Protein AF-A0A7W0G3L7-F1 (afdb_monomer)

Radius of gyration: 13.5 Å; Cα contacts (8 Å, |Δi|>4): 65; chains: 1; bounding box: 28×43×24 Å

pLDDT: mean 71.85, std 14.68, range [38.19, 88.06]

Solvent-accessible surface area (backbone atoms only — not comparable to full-atom values): 4053 Å² total; per-residue (Å²): 133,87,70,61,43,66,16,73,79,80,66,44,75,28,82,57,72,42,73,37,85,92,74,70,42,47,21,28,70,88,69,54,55,66,70,59,41,63,69,38,83,63,44,42,62,77,61,58,67,55,74,92,81,79,82,87,80,88,76,90,127

Sequence (61 aa):
MSRNFKCEACRKASETLHMRDLDGKWVCAHCIPERELNACKGLRERLGLTTPRAQQRRKAA

Mean predicted aligned error: 9.89 Å

Nearest PDB structures (foldseek):
  5ij4-assembly1_A  TM=6.170E-01  e=1.590E+00  Saccharomyces cerevisiae S288C
  6tbm-assembly1_Q  TM=4.961E-01  e=7.210E+00  Komagataella phaffii GS115

Secondary structure (DSSP, 8-state):
---PEEPTTT--EES--EEETTTTEEE-GGGS-HHHHHHSTTHHHHTT-S-S-S-------

Structure (mmCIF, N/CA/C/O backbone):
data_AF-A0A7W0G3L7-F1
#
_entry.id   AF-A0A7W0G3L7-F1
#
loop_
_atom_site.group_PDB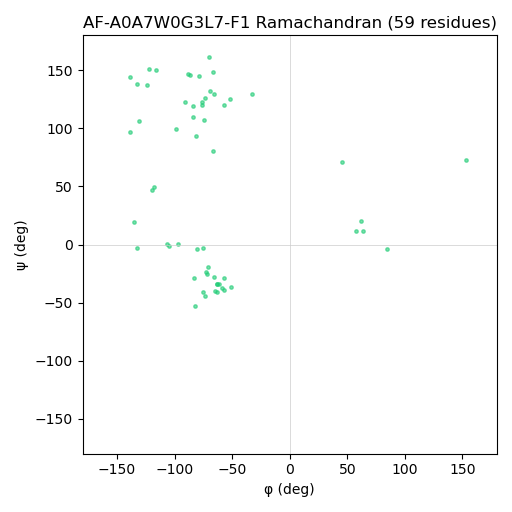
_atom_site.id
_atom_site.type_symbol
_atom_site.label_atom_id
_atom_site.label_alt_id
_atom_site.label_comp_id
_atom_site.label_asym_id
_atom_site.label_entity_id
_atom_site.label_seq_id
_atom_site.pdbx_PDB_ins_code
_atom_site.Cartn_x
_atom_site.Cartn_y
_atom_site.Cartn_z
_atom_site.occupancy
_atom_site.B_iso_or_equiv
_atom_site.auth_seq_id
_atom_site.auth_comp_id
_atom_site.auth_asym_id
_atom_site.auth_atom_id
_atom_site.pdbx_PDB_model_num
ATOM 1 N N . MET A 1 1 ? 18.819 13.134 -1.419 1.00 38.19 1 MET A N 1
ATOM 2 C CA . MET A 1 1 ? 18.316 12.703 -2.743 1.00 38.19 1 MET A CA 1
ATOM 3 C C . MET A 1 1 ? 17.049 11.892 -2.526 1.00 38.19 1 MET A C 1
ATOM 5 O O . MET A 1 1 ? 17.153 10.733 -2.146 1.00 38.19 1 MET A O 1
ATOM 9 N N . SER A 1 2 ? 15.870 12.493 -2.695 1.00 55.06 2 SER A N 1
ATOM 10 C CA . SER A 1 2 ? 14.600 11.761 -2.601 1.00 55.06 2 SER A CA 1
ATOM 11 C C . SER A 1 2 ? 14.427 10.923 -3.868 1.00 55.06 2 SER A C 1
ATOM 13 O O . SER A 1 2 ? 14.244 11.464 -4.958 1.00 55.06 2 SER A O 1
ATOM 15 N N . ARG A 1 3 ? 14.589 9.601 -3.755 1.00 61.00 3 ARG A N 1
ATOM 16 C CA . ARG A 1 3 ? 14.290 8.665 -4.844 1.00 61.00 3 ARG A CA 1
ATOM 17 C C . ARG A 1 3 ? 12.785 8.431 -4.828 1.00 61.00 3 ARG A C 1
ATOM 19 O O . ARG A 1 3 ? 12.302 7.594 -4.079 1.00 61.00 3 ARG A O 1
ATOM 26 N N . ASN A 1 4 ? 12.049 9.205 -5.618 1.00 73.31 4 ASN A N 1
ATOM 27 C CA . ASN A 1 4 ? 10.615 8.994 -5.755 1.00 73.31 4 ASN A CA 1
ATOM 28 C C . ASN A 1 4 ? 10.389 7.773 -6.655 1.00 73.31 4 ASN A C 1
ATOM 30 O O . ASN A 1 4 ? 10.804 7.756 -7.816 1.00 73.31 4 ASN A O 1
ATOM 34 N N . PHE A 1 5 ? 9.723 6.755 -6.128 1.00 81.62 5 PHE A N 1
ATOM 35 C CA . PHE A 1 5 ? 9.377 5.536 -6.843 1.00 81.62 5 PHE A CA 1
ATOM 36 C C . PHE A 1 5 ? 8.031 5.696 -7.562 1.00 81.62 5 PHE A C 1
ATOM 38 O O . PHE A 1 5 ? 7.139 6.400 -7.092 1.00 81.62 5 PHE A O 1
ATOM 45 N N . LYS A 1 6 ? 7.854 5.059 -8.722 1.00 85.75 6 LYS A N 1
ATOM 46 C CA . LYS A 1 6 ? 6.597 5.143 -9.485 1.00 85.75 6 LYS A CA 1
ATOM 47 C C . LYS A 1 6 ? 5.649 4.023 -9.072 1.00 85.75 6 LYS A C 1
ATOM 49 O O . LYS A 1 6 ? 5.988 2.856 -9.203 1.00 85.75 6 LYS A O 1
ATOM 54 N N . CYS A 1 7 ? 4.451 4.385 -8.623 1.00 86.56 7 CYS A N 1
ATOM 55 C CA . CYS A 1 7 ? 3.381 3.431 -8.348 1.00 86.56 7 CYS A CA 1
ATOM 56 C C . CYS A 1 7 ? 2.911 2.759 -9.642 1.00 86.56 7 CYS A C 1
ATOM 58 O O . CYS A 1 7 ? 2.542 3.448 -10.591 1.00 86.56 7 CYS A O 1
ATOM 60 N N . GLU A 1 8 ? 2.832 1.432 -9.670 1.00 86.75 8 GLU A N 1
ATOM 61 C CA . GLU A 1 8 ? 2.394 0.698 -10.863 1.00 86.75 8 GLU A CA 1
ATOM 62 C C . GLU A 1 8 ? 0.887 0.827 -11.140 1.00 86.75 8 GLU A C 1
ATOM 64 O O . GLU A 1 8 ? 0.453 0.700 -12.283 1.00 86.75 8 GLU A O 1
ATOM 69 N N . ALA A 1 9 ? 0.081 1.127 -10.116 1.00 85.00 9 ALA A N 1
ATOM 70 C CA . ALA A 1 9 ? -1.370 1.254 -10.250 1.00 85.00 9 ALA A CA 1
ATOM 71 C C . ALA A 1 9 ? -1.800 2.633 -10.777 1.00 85.00 9 ALA A C 1
ATOM 73 O O . ALA A 1 9 ? -2.534 2.721 -11.756 1.00 85.00 9 ALA A O 1
ATOM 74 N N . CYS A 1 10 ? -1.343 3.722 -10.150 1.00 84.56 10 CYS A N 1
ATOM 75 C CA . CYS A 1 10 ? -1.745 5.085 -10.524 1.00 84.56 10 CYS A CA 1
ATOM 76 C C . CYS A 1 10 ? -0.671 5.871 -11.285 1.00 84.56 10 CYS A C 1
ATOM 78 O O . CYS A 1 10 ? -0.901 7.030 -11.624 1.00 84.56 10 CYS A O 1
ATOM 80 N N . ARG A 1 11 ? 0.510 5.280 -11.523 1.00 84.06 11 ARG A N 1
ATOM 81 C CA . ARG A 1 11 ? 1.673 5.906 -12.186 1.00 84.06 11 ARG A CA 1
ATOM 82 C C . ARG A 1 11 ? 2.196 7.180 -11.514 1.00 84.06 11 ARG A C 1
ATOM 84 O O . ARG A 1 11 ? 3.048 7.864 -12.077 1.00 84.06 11 ARG A O 1
ATOM 91 N N . LYS A 1 12 ? 1.737 7.492 -10.297 1.00 82.38 12 LYS A N 1
ATOM 92 C CA . LYS A 1 12 ? 2.217 8.637 -9.517 1.00 82.38 12 LYS A CA 1
ATOM 93 C C . LYS A 1 12 ? 3.556 8.323 -8.860 1.00 82.38 12 LYS A C 1
ATOM 95 O O . LYS A 1 12 ? 3.802 7.196 -8.428 1.00 82.38 12 LYS A O 1
ATOM 100 N N . ALA A 1 13 ? 4.397 9.345 -8.773 1.00 82.00 13 ALA A N 1
ATOM 101 C CA . ALA A 1 13 ? 5.609 9.313 -7.974 1.00 82.00 13 ALA A CA 1
ATOM 102 C C . ALA A 1 13 ? 5.235 9.296 -6.482 1.00 82.00 13 ALA A C 1
ATOM 104 O O . ALA A 1 13 ? 4.384 10.070 -6.047 1.00 82.00 13 ALA A O 1
ATOM 105 N N . SER A 1 14 ? 5.846 8.403 -5.716 1.00 80.50 14 SER A N 1
ATOM 106 C CA . SER A 1 14 ? 5.633 8.233 -4.284 1.00 80.50 14 SER A CA 1
ATOM 107 C C . SER A 1 14 ? 6.973 8.002 -3.601 1.00 80.50 14 SER A C 1
ATOM 109 O O . SER A 1 14 ? 7.873 7.389 -4.169 1.00 80.50 14 SER A O 1
ATOM 111 N N . GLU A 1 15 ? 7.126 8.520 -2.391 1.00 79.44 15 GLU A N 1
ATOM 112 C CA . GLU A 1 15 ? 8.356 8.347 -1.613 1.00 79.44 15 GLU A CA 1
ATOM 113 C C . GLU A 1 15 ? 8.501 6.909 -1.103 1.00 79.44 15 GLU A C 1
ATOM 115 O O . GLU A 1 15 ? 9.613 6.418 -0.923 1.00 79.44 15 GLU A O 1
ATOM 120 N N . THR A 1 16 ? 7.377 6.208 -0.942 1.00 77.81 16 THR A N 1
ATOM 121 C CA . THR A 1 16 ? 7.310 4.821 -0.490 1.00 77.81 16 THR A CA 1
ATOM 122 C C . THR A 1 16 ? 6.378 4.007 -1.386 1.00 77.81 16 THR A C 1
ATOM 124 O O . THR A 1 16 ? 5.301 4.456 -1.785 1.00 77.81 16 THR A O 1
ATOM 127 N N . LEU A 1 17 ? 6.793 2.783 -1.714 1.00 85.44 17 LEU A N 1
ATOM 128 C CA . LEU A 1 17 ? 5.935 1.786 -2.350 1.00 85.44 17 LEU A CA 1
ATOM 129 C C . LEU A 1 17 ? 5.752 0.598 -1.415 1.00 85.44 17 LEU A C 1
ATOM 131 O O . LEU A 1 17 ? 6.631 0.258 -0.626 1.00 85.44 17 LEU A O 1
ATOM 135 N N . HIS A 1 18 ? 4.600 -0.039 -1.548 1.00 82.69 18 HIS A N 1
ATOM 136 C CA . HIS A 1 18 ? 4.196 -1.216 -0.806 1.00 82.69 18 HIS A CA 1
ATOM 137 C C . HIS A 1 18 ? 3.848 -2.307 -1.806 1.00 82.69 18 HIS A C 1
ATOM 139 O O . HIS A 1 18 ? 3.210 -2.046 -2.827 1.00 82.69 18 HIS A O 1
ATOM 145 N N . MET A 1 19 ? 4.281 -3.527 -1.522 1.00 84.19 19 MET A N 1
ATOM 146 C CA . MET A 1 19 ? 3.914 -4.677 -2.331 1.00 84.19 19 MET A CA 1
ATOM 147 C C . MET A 1 19 ? 2.451 -5.030 -2.047 1.00 84.19 19 MET A C 1
ATOM 149 O O . MET A 1 19 ? 2.064 -5.174 -0.890 1.00 84.19 19 MET A O 1
ATOM 153 N N . ARG A 1 20 ? 1.630 -5.111 -3.095 1.00 81.94 20 ARG A N 1
ATOM 154 C CA . ARG A 1 20 ? 0.238 -5.557 -3.004 1.00 81.94 20 ARG A CA 1
ATOM 155 C C . ARG A 1 20 ? 0.203 -7.076 -3.060 1.00 81.94 20 ARG A C 1
ATOM 157 O O . ARG A 1 20 ? 0.585 -7.633 -4.087 1.00 81.94 20 ARG A O 1
ATOM 164 N N . ASP A 1 21 ? -0.309 -7.717 -2.016 1.00 75.25 21 ASP A N 1
ATOM 165 C CA . ASP A 1 21 ? -0.234 -9.175 -1.855 1.00 75.25 21 ASP A CA 1
ATOM 166 C C . ASP A 1 21 ? -0.995 -9.918 -2.969 1.00 75.25 21 ASP A C 1
ATOM 168 O O . ASP A 1 21 ? -0.537 -10.924 -3.496 1.00 75.25 21 ASP A O 1
ATOM 172 N N . LEU A 1 22 ? -2.103 -9.335 -3.443 1.00 73.50 22 LEU A N 1
ATOM 173 C CA . LEU A 1 22 ? -2.931 -9.932 -4.500 1.00 73.50 22 LEU A CA 1
ATOM 174 C C . LEU A 1 22 ? -2.273 -10.055 -5.878 1.00 73.50 22 LEU A C 1
ATOM 176 O O . LEU A 1 22 ? -2.688 -10.900 -6.664 1.00 73.50 22 LEU A O 1
ATOM 180 N N . ASP A 1 23 ? -1.322 -9.182 -6.212 1.00 81.12 23 ASP A N 1
ATOM 181 C CA . ASP A 1 23 ? -0.753 -9.118 -7.567 1.00 81.12 23 ASP A CA 1
ATOM 182 C C . ASP A 1 23 ? 0.780 -9.056 -7.578 1.00 81.12 23 ASP A C 1
ATOM 184 O O . ASP A 1 23 ? 1.376 -8.967 -8.649 1.00 81.12 23 ASP A O 1
ATOM 188 N N . GLY A 1 24 ? 1.428 -9.008 -6.410 1.00 82.94 24 GLY A N 1
ATOM 189 C CA . GLY A 1 24 ? 2.875 -8.810 -6.276 1.00 82.94 24 GLY A CA 1
ATOM 190 C C . GLY A 1 24 ? 3.389 -7.457 -6.787 1.00 82.94 24 GLY A C 1
ATOM 191 O O . GLY A 1 24 ? 4.594 -7.275 -6.940 1.00 82.94 24 GLY A O 1
ATOM 192 N N . LYS A 1 25 ? 2.499 -6.499 -7.078 1.00 86.88 25 LYS A N 1
ATOM 193 C CA . LYS A 1 25 ? 2.853 -5.197 -7.671 1.00 86.88 25 LYS A CA 1
ATOM 194 C C . LYS A 1 25 ? 3.226 -4.168 -6.617 1.00 86.88 25 LYS A C 1
ATOM 196 O O . LYS A 1 25 ? 2.603 -4.107 -5.557 1.00 86.88 25 LYS A O 1
ATOM 201 N N . TRP A 1 26 ? 4.172 -3.294 -6.946 1.00 87.06 26 TRP A N 1
ATOM 202 C CA . TRP A 1 26 ? 4.569 -2.177 -6.097 1.00 87.06 26 TRP A CA 1
ATOM 203 C C . TRP A 1 26 ? 3.637 -0.985 -6.308 1.00 87.06 26 TRP A C 1
ATOM 205 O O . TRP A 1 26 ? 3.636 -0.304 -7.339 1.00 87.06 26 TRP A O 1
ATOM 215 N N . VAL A 1 27 ? 2.820 -0.709 -5.298 1.00 88.06 27 VAL A N 1
ATOM 216 C CA . VAL A 1 27 ? 1.805 0.341 -5.329 1.00 88.06 27 VAL A CA 1
ATOM 217 C C . VAL A 1 27 ? 2.030 1.345 -4.202 1.00 88.06 27 VAL A C 1
ATOM 219 O O . VAL A 1 27 ? 2.573 1.022 -3.152 1.00 88.06 27 VAL A O 1
ATOM 222 N N . CYS A 1 28 ? 1.633 2.598 -4.407 1.00 87.25 28 CYS A N 1
ATOM 223 C CA . CYS A 1 28 ? 1.652 3.583 -3.329 1.00 87.25 28 CYS A CA 1
ATOM 224 C C . CYS A 1 28 ? 0.571 3.262 -2.290 1.00 87.25 28 CYS A C 1
ATOM 226 O O . CYS A 1 28 ? -0.405 2.573 -2.594 1.00 87.25 28 CYS A O 1
ATOM 228 N N . ALA A 1 29 ? 0.702 3.826 -1.089 1.00 81.19 29 ALA A N 1
ATOM 229 C CA . ALA A 1 29 ? -0.243 3.625 0.008 1.00 81.19 29 ALA A CA 1
ATOM 230 C C . ALA A 1 29 ? -1.714 3.880 -0.396 1.00 81.19 29 ALA A C 1
ATOM 232 O O . ALA A 1 29 ? -2.604 3.140 0.006 1.00 81.19 29 ALA A O 1
ATOM 233 N N . HIS A 1 30 ? -1.977 4.869 -1.260 1.00 79.50 30 HIS A N 1
ATOM 234 C CA . HIS A 1 30 ? -3.329 5.188 -1.748 1.00 79.50 30 HIS A CA 1
ATOM 235 C C . HIS A 1 30 ? -3.916 4.155 -2.718 1.00 79.50 30 HIS A C 1
ATOM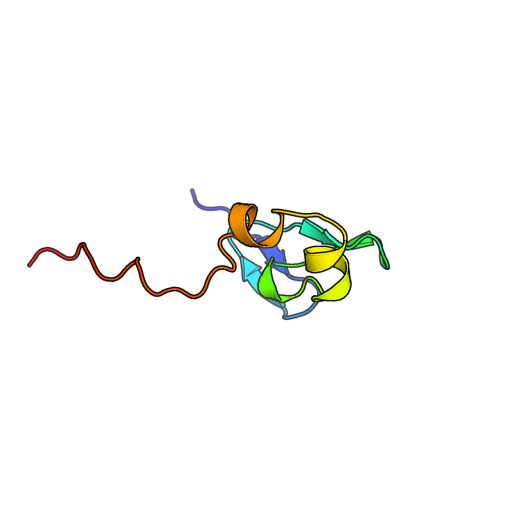 237 O O . HIS A 1 30 ? -5.119 4.144 -2.955 1.00 79.50 30 HIS A O 1
ATOM 243 N N . CYS A 1 31 ? -3.067 3.329 -3.326 1.00 84.44 31 CYS A N 1
ATOM 244 C CA . CYS A 1 31 ? -3.473 2.285 -4.259 1.00 84.44 31 CYS A CA 1
ATOM 245 C C . CYS A 1 31 ? -3.591 0.909 -3.593 1.00 84.44 31 CYS A C 1
ATOM 247 O O . CYS A 1 31 ? -3.923 -0.066 -4.274 1.00 84.44 31 CYS A O 1
ATOM 249 N N . ILE A 1 32 ? -3.326 0.823 -2.286 1.00 81.69 32 ILE A N 1
ATOM 250 C CA . ILE A 1 32 ? -3.613 -0.366 -1.492 1.00 81.69 32 ILE A CA 1
ATOM 251 C C . ILE A 1 32 ? -5.125 -0.387 -1.233 1.00 81.69 32 ILE A C 1
ATOM 253 O O . ILE A 1 32 ? -5.666 0.584 -0.701 1.00 81.69 32 ILE A O 1
ATOM 257 N N . PRO A 1 33 ? -5.834 -1.457 -1.625 1.00 79.31 33 PRO A N 1
ATOM 258 C CA . PRO A 1 33 ? -7.274 -1.533 -1.437 1.00 79.31 33 PRO A CA 1
ATOM 259 C C . PRO A 1 33 ? -7.629 -1.607 0.052 1.00 79.31 33 PRO A C 1
ATOM 261 O O . PRO A 1 33 ? -6.915 -2.217 0.846 1.00 79.31 33 PRO A O 1
ATOM 264 N N . GLU A 1 34 ? -8.781 -1.048 0.428 1.00 78.38 34 GLU A N 1
ATOM 265 C CA . GLU A 1 34 ? -9.215 -0.981 1.832 1.00 78.38 34 GLU A CA 1
ATOM 266 C C . GLU A 1 34 ? -9.303 -2.353 2.505 1.00 78.38 34 GLU A C 1
ATOM 268 O O . GLU A 1 34 ? -9.052 -2.457 3.699 1.00 78.38 34 GLU A O 1
ATOM 273 N N . ARG A 1 35 ? -9.582 -3.424 1.750 1.00 79.31 35 ARG A N 1
ATOM 274 C CA . ARG A 1 35 ? -9.566 -4.800 2.274 1.00 79.31 35 ARG A CA 1
ATOM 275 C C . ARG A 1 35 ? -8.216 -5.191 2.887 1.00 79.31 35 ARG A C 1
ATOM 277 O O . ARG A 1 35 ? -8.205 -5.809 3.939 1.00 79.31 35 ARG A O 1
ATOM 284 N N . GLU A 1 36 ? -7.104 -4.779 2.278 1.00 76.31 36 GLU A N 1
ATOM 285 C CA . GLU A 1 36 ? -5.741 -5.062 2.758 1.00 76.31 36 GLU A CA 1
ATOM 286 C C . GLU A 1 36 ? -5.409 -4.174 3.962 1.00 76.31 36 GLU A C 1
ATOM 288 O O . GLU A 1 36 ? -4.852 -4.621 4.963 1.00 76.31 36 GLU A O 1
ATOM 293 N N . LEU A 1 37 ? -5.825 -2.904 3.896 1.00 76.00 37 LEU A N 1
ATOM 294 C CA . LEU A 1 37 ? -5.681 -1.957 5.004 1.00 76.00 37 LEU A CA 1
ATOM 295 C C . LEU A 1 37 ? -6.477 -2.391 6.241 1.00 76.00 37 LEU A C 1
ATOM 297 O O . LEU A 1 37 ? -6.041 -2.134 7.358 1.00 76.00 37 LEU A O 1
ATOM 301 N N . ASN A 1 38 ? -7.629 -3.034 6.043 1.00 76.19 38 ASN A N 1
ATOM 302 C CA . ASN A 1 38 ? -8.463 -3.582 7.108 1.00 76.19 38 ASN A CA 1
ATOM 303 C C . ASN A 1 38 ? -7.988 -4.968 7.569 1.00 76.19 38 ASN A C 1
ATOM 305 O O . ASN A 1 38 ? -8.178 -5.305 8.736 1.00 76.19 38 ASN A O 1
ATOM 309 N N . ALA A 1 39 ? -7.352 -5.755 6.692 1.00 80.62 39 ALA A N 1
ATOM 310 C CA . ALA A 1 39 ? -6.749 -7.038 7.050 1.00 80.62 39 ALA A CA 1
ATOM 311 C C . ALA A 1 39 ? -5.579 -6.854 8.032 1.00 80.62 39 ALA A C 1
ATOM 313 O O . ALA A 1 39 ? -5.471 -7.590 9.013 1.00 80.62 39 ALA A O 1
ATOM 314 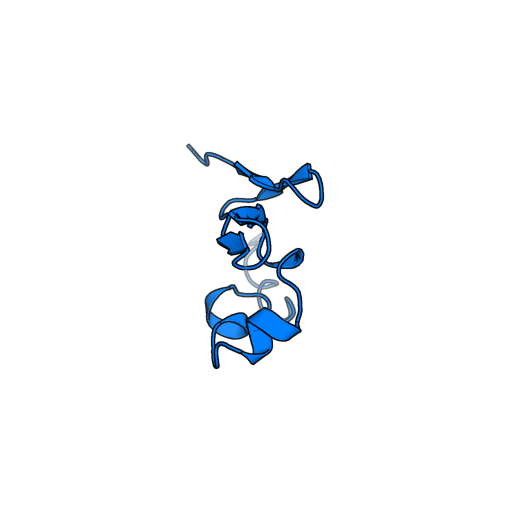N N . CYS A 1 40 ? -4.745 -5.826 7.838 1.00 71.38 40 CYS A N 1
ATOM 315 C CA . CYS A 1 40 ? -3.708 -5.455 8.799 1.00 71.38 40 CYS A CA 1
ATOM 316 C C . CYS A 1 40 ? -4.150 -4.291 9.698 1.00 71.38 40 CYS A C 1
ATOM 318 O O . CYS A 1 40 ? -4.001 -3.118 9.343 1.00 71.38 40 CYS A O 1
ATOM 320 N N . LYS A 1 41 ? -4.601 -4.604 10.922 1.00 73.94 41 LYS A N 1
ATOM 321 C CA . LYS A 1 41 ? -4.871 -3.588 11.955 1.00 73.94 41 LYS A CA 1
ATOM 322 C C . LYS A 1 41 ? -3.656 -2.664 12.142 1.00 73.94 41 LYS A C 1
ATOM 324 O O . LYS A 1 41 ? -2.546 -3.128 12.386 1.00 73.94 41 LYS A O 1
ATOM 329 N N . GLY A 1 42 ? -3.874 -1.354 12.011 1.00 72.19 42 GLY A N 1
A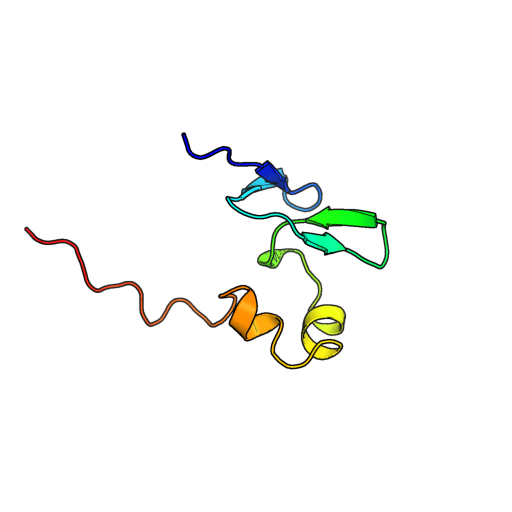TOM 330 C CA . GLY A 1 42 ? -2.839 -0.322 12.161 1.00 72.19 42 GLY A CA 1
ATOM 331 C C . GLY A 1 42 ? -2.003 -0.039 10.904 1.00 72.19 42 GLY A C 1
ATOM 332 O O . GLY A 1 42 ? -1.200 0.893 10.909 1.00 72.19 42 GLY A O 1
ATOM 333 N N . LEU A 1 43 ? -2.195 -0.768 9.794 1.00 74.88 43 LEU A N 1
ATOM 334 C CA . LEU A 1 43 ? -1.485 -0.486 8.539 1.00 74.88 43 LEU A CA 1
ATOM 335 C C . LEU A 1 43 ? -1.852 0.902 7.999 1.00 74.88 43 LEU A C 1
ATOM 337 O O . LEU A 1 43 ? -0.979 1.659 7.597 1.00 74.88 43 LEU A O 1
ATOM 341 N N . ARG A 1 44 ? -3.128 1.289 8.082 1.00 73.62 44 ARG A N 1
ATOM 342 C CA . ARG A 1 44 ? -3.604 2.617 7.662 1.00 73.62 44 ARG A CA 1
ATOM 343 C C . ARG A 1 44 ? -2.920 3.766 8.416 1.00 73.62 44 ARG A C 1
ATOM 345 O O . ARG A 1 44 ? -2.609 4.792 7.814 1.00 73.62 44 AR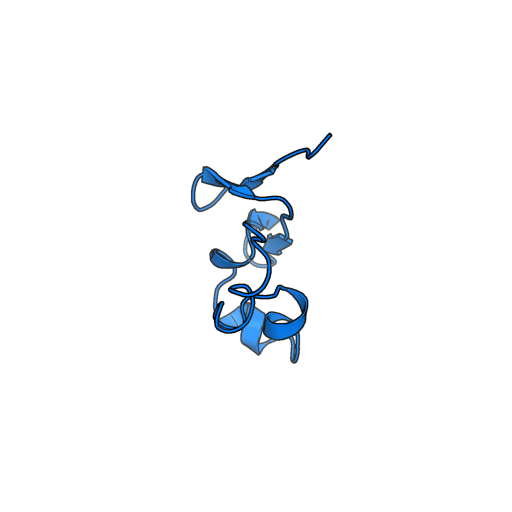G A O 1
ATOM 352 N N . GLU A 1 45 ? -2.659 3.575 9.707 1.00 75.56 45 GLU A N 1
ATOM 353 C CA . GLU A 1 45 ? -1.962 4.546 10.558 1.00 75.56 45 GLU A CA 1
ATOM 354 C C . GLU A 1 45 ? -0.465 4.585 10.236 1.00 75.56 45 GLU A C 1
ATOM 356 O O . GLU A 1 45 ? 0.092 5.662 10.038 1.00 75.56 45 GLU A O 1
ATOM 361 N N . ARG A 1 46 ? 0.172 3.414 10.075 1.00 71.50 46 ARG A N 1
ATOM 362 C CA . ARG A 1 46 ? 1.590 3.290 9.686 1.00 71.50 46 ARG A CA 1
ATOM 363 C C . ARG A 1 46 ? 1.892 3.884 8.315 1.00 71.50 46 ARG A C 1
ATOM 365 O O . ARG A 1 46 ? 2.977 4.409 8.101 1.00 71.50 46 ARG A O 1
ATOM 372 N N . LEU A 1 47 ? 0.944 3.786 7.391 1.00 72.56 47 LEU A N 1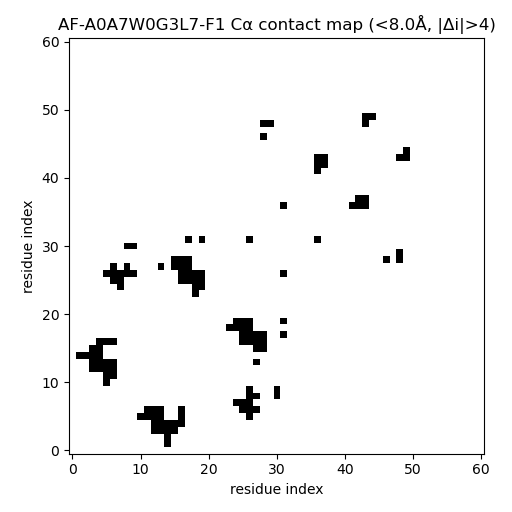
ATOM 373 C CA . LEU A 1 47 ? 1.058 4.332 6.044 1.00 72.56 47 LEU A CA 1
ATOM 374 C C . LEU A 1 47 ? 0.760 5.833 5.972 1.00 72.56 47 LEU A C 1
ATOM 376 O O . LEU A 1 47 ? 0.840 6.407 4.890 1.00 72.56 47 LEU A O 1
ATOM 380 N N . GLY A 1 48 ? 0.367 6.465 7.083 1.00 68.44 48 GLY A N 1
AT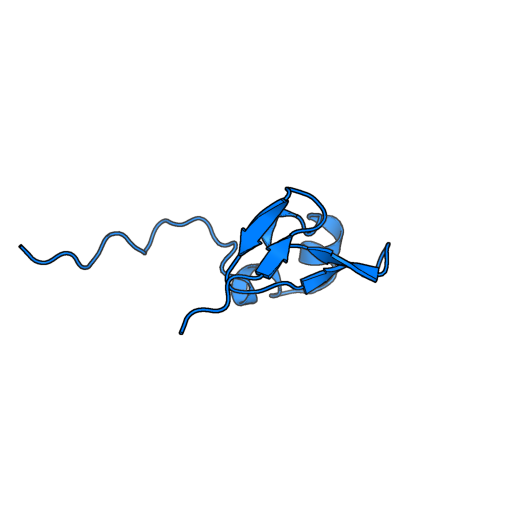OM 381 C CA . GLY A 1 48 ? -0.016 7.875 7.080 1.00 68.44 48 GLY A CA 1
ATOM 382 C C . GLY A 1 48 ? -1.233 8.168 6.194 1.00 68.44 48 GLY A C 1
ATOM 383 O O . GLY A 1 48 ? -1.447 9.312 5.813 1.00 68.44 48 GLY A O 1
ATOM 384 N N . LEU A 1 49 ? -2.045 7.151 5.869 1.00 68.06 49 LEU A N 1
ATOM 385 C CA . LEU A 1 49 ? -3.294 7.296 5.106 1.00 68.06 49 LEU A CA 1
ATOM 386 C C . LEU A 1 49 ? -4.428 7.886 5.953 1.00 68.06 49 LEU A C 1
ATOM 388 O O . LEU A 1 49 ? -5.537 8.096 5.455 1.00 68.06 49 LEU A O 1
ATOM 392 N N . THR A 1 50 ? -4.169 8.123 7.241 1.00 54.81 50 THR A N 1
ATOM 393 C CA . THR A 1 50 ? -4.989 9.007 8.060 1.00 54.81 50 THR A CA 1
ATOM 394 C C . THR A 1 50 ? -5.020 10.376 7.388 1.00 54.81 50 THR A C 1
ATOM 396 O O . THR A 1 50 ? -3.988 10.976 7.096 1.00 54.81 50 THR A O 1
ATOM 399 N N . THR A 1 51 ? -6.233 10.800 7.042 1.00 47.62 51 THR A N 1
ATOM 400 C CA . THR A 1 51 ? -6.573 12.044 6.353 1.00 47.62 51 THR A CA 1
ATOM 401 C C . THR A 1 51 ? -5.610 13.170 6.742 1.00 47.62 51 THR A C 1
ATOM 403 O O . THR A 1 51 ? -5.427 13.390 7.943 1.00 47.62 51 THR A O 1
ATOM 406 N N . PRO A 1 52 ? -5.010 13.910 5.790 1.00 45.88 52 PRO A N 1
ATOM 407 C CA . PRO A 1 52 ? -4.116 15.020 6.096 1.00 45.88 52 PRO A CA 1
ATOM 408 C C . PRO A 1 52 ? -4.905 16.156 6.757 1.00 45.88 52 PRO A C 1
ATOM 410 O O . PRO A 1 52 ? -5.301 17.124 6.119 1.00 45.88 52 PRO A O 1
ATOM 413 N N . ARG A 1 53 ? -5.160 16.039 8.060 1.00 47.06 53 ARG A N 1
ATOM 414 C 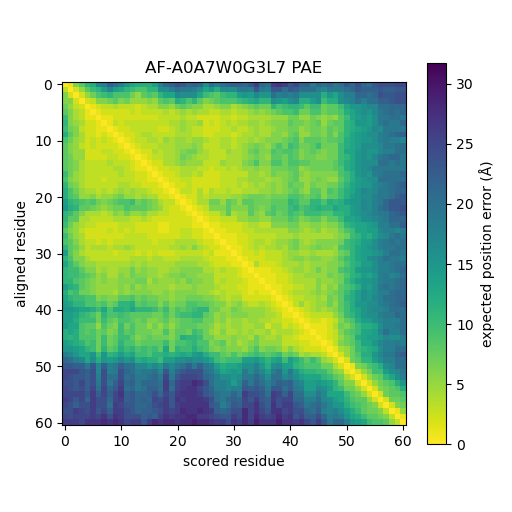CA . ARG A 1 53 ? -5.733 17.104 8.888 1.00 47.06 53 ARG A CA 1
ATOM 415 C C . ARG A 1 53 ? -4.690 17.733 9.815 1.00 47.06 53 ARG A C 1
ATOM 417 O O . ARG A 1 53 ? -5.015 18.658 10.544 1.00 47.06 53 ARG A O 1
ATOM 424 N N . ALA A 1 54 ? -3.432 17.282 9.767 1.00 46.91 54 ALA A N 1
ATOM 425 C CA . ALA A 1 54 ? -2.405 17.711 10.721 1.00 46.91 54 ALA A CA 1
ATOM 426 C C . ALA A 1 54 ? -1.031 18.059 10.118 1.00 46.91 54 ALA A C 1
ATOM 428 O O . ALA A 1 54 ? -0.056 18.142 10.857 1.00 46.91 54 ALA A O 1
ATOM 429 N N . GLN A 1 55 ? -0.929 18.334 8.813 1.00 47.53 55 GLN A N 1
ATOM 430 C CA . GLN A 1 55 ? 0.291 18.927 8.237 1.00 47.53 55 GLN A CA 1
ATOM 431 C C . GLN A 1 55 ? 0.007 20.283 7.580 1.00 47.53 55 GLN A C 1
ATOM 433 O O . GLN A 1 55 ? 0.453 20.578 6.480 1.00 47.53 55 GLN A O 1
ATOM 438 N N . GLN A 1 56 ? -0.728 21.141 8.291 1.00 47.09 56 GLN A N 1
ATOM 439 C CA . GLN A 1 56 ? -0.752 22.582 8.031 1.00 47.09 56 GLN A CA 1
ATOM 440 C C . GLN A 1 56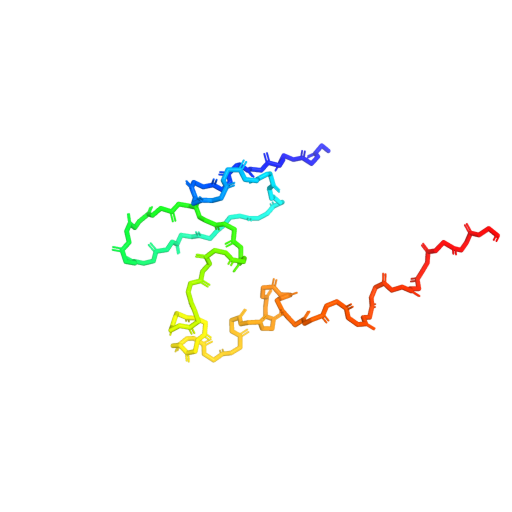 ? -0.235 23.345 9.259 1.00 47.09 56 GLN A C 1
ATOM 442 O O . GLN A 1 56 ? -0.852 24.277 9.752 1.00 47.09 56 GLN A O 1
ATOM 447 N N . ARG A 1 57 ? 0.917 22.936 9.797 1.00 53.72 57 ARG A N 1
ATOM 448 C CA . ARG A 1 57 ? 1.745 23.794 10.656 1.00 53.72 57 ARG A CA 1
ATOM 449 C C . ARG A 1 57 ? 3.198 23.577 10.262 1.00 53.72 57 ARG A C 1
ATOM 451 O O . ARG A 1 57 ? 3.794 22.601 10.702 1.00 53.72 57 ARG A O 1
ATOM 458 N N . ARG A 1 58 ? 3.714 24.476 9.412 1.00 54.19 58 ARG A N 1
ATOM 459 C CA . ARG A 1 58 ? 5.102 25.001 9.332 1.00 54.19 58 ARG A CA 1
ATOM 460 C C . ARG A 1 58 ? 5.461 25.452 7.904 1.00 54.19 58 ARG A C 1
ATOM 462 O O . ARG A 1 58 ? 6.263 24.838 7.214 1.00 54.19 58 ARG A O 1
ATOM 469 N N . LYS A 1 59 ? 4.881 26.577 7.501 1.00 39.16 59 LYS A N 1
ATOM 470 C CA . LYS A 1 59 ? 5.603 27.726 6.927 1.00 39.16 59 LYS A CA 1
ATOM 471 C C . LYS A 1 59 ? 5.050 28.909 7.736 1.00 39.16 59 LYS A C 1
ATOM 473 O O . LYS A 1 59 ? 3.843 29.086 7.714 1.00 39.16 59 LYS A O 1
ATOM 478 N N . ALA A 1 60 ? 5.736 29.551 8.682 1.00 45.25 60 ALA A N 1
ATOM 479 C CA . ALA A 1 60 ? 7.051 30.183 8.611 1.00 45.25 60 ALA A CA 1
ATOM 480 C C . ALA A 1 60 ? 7.193 31.029 7.341 1.00 45.25 60 ALA A C 1
ATOM 482 O O . ALA A 1 60 ? 7.859 30.615 6.393 1.00 45.25 60 ALA A O 1
ATOM 483 N N . ALA A 1 61 ? 6.476 32.153 7.331 1.00 38.25 61 ALA A N 1
ATOM 484 C CA . ALA A 1 61 ? 6.936 33.476 6.913 1.00 38.25 61 ALA A CA 1
ATOM 485 C C . ALA A 1 61 ? 5.960 34.500 7.507 1.00 38.25 61 ALA A C 1
ATOM 487 O O . ALA A 1 61 ? 4.741 34.302 7.302 1.00 38.25 61 ALA A O 1
#

Foldseek 3Di:
DQPFDAAPPPRDTHSAWDQAPVPRGTHQPVPHDVVVVVVDVCVCVVSVVPPPPDPPPDDDD